Protein AF-A0A200JD62-F1 (afdb_monomer_lite)

Foldseek 3Di:
DPVVVVLVVLLVVCPDPQVVVVVQVQQCVVWVQACHPPTPQVDKDWPSVQFDADPVGWTKTWIDGPVHPQFIWIWTFHPPPVHTDTDGTDGHDVPPPPVVVVDDD

Secondary structure (DSSP, 8-state):
--HHHHHHHHHHHHTSHHHHHHHHHHHHHH-TTTTSTTSS---EEEEEEEEEE-TTSPEEEEEEETT-TT-EEEEEEE-TTSS-EE----BPS-TTTTHHHH---

Sequence (105 aa):
MDNKRFHDKMVNVVKSSQAKKEIELGLTDIDSKALTPEGIINSYEIDYGSIEHNPMGAIMFDVIINGNDKLIASFDLNKHSNTLEYGGIVLSENSSDLIDEVTYD

InterPro domains:
  IPR010738 Protein of unknown function DUF1310 [PF07006] (1-94)

pLDDT: mean 79.03, std 16.77, range [36.91, 96.0]

Radius of gyration: 14.55 Å; chains: 1; bounding box: 37×27×40 Å

Structure (mmCIF, N/CA/C/O backbone):
data_AF-A0A200JD62-F1
#
_entry.id   AF-A0A200JD62-F1
#
loop_
_atom_site.group_PDB
_atom_site.id
_atom_site.type_symbol
_atom_site.label_atom_id
_atom_site.label_alt_id
_atom_site.label_comp_id
_atom_site.label_asym_id
_atom_site.label_entity_id
_atom_site.label_seq_id
_atom_site.pdbx_PDB_ins_code
_atom_site.Cartn_x
_atom_site.Cartn_y
_atom_site.Cartn_z
_atom_site.occupancy
_atom_site.B_iso_or_equiv
_atom_site.auth_seq_id
_atom_site.auth_comp_id
_atom_site.auth_asym_id
_atom_site.auth_atom_id
_atom_site.pdbx_PDB_model_num
ATOM 1 N N . MET A 1 1 ? 12.856 -6.072 -24.010 1.00 56.19 1 MET A N 1
ATOM 2 C CA . MET A 1 1 ? 12.845 -6.238 -22.540 1.00 56.19 1 MET A CA 1
ATOM 3 C C . MET A 1 1 ? 11.731 -7.214 -22.229 1.00 56.19 1 MET A C 1
ATOM 5 O O . MET A 1 1 ? 10.631 -6.972 -22.696 1.00 56.19 1 MET A O 1
ATOM 9 N N . ASP A 1 2 ? 11.999 -8.314 -21.526 1.00 73.06 2 ASP A N 1
ATOM 10 C CA . ASP A 1 2 ? 10.930 -9.240 -21.133 1.00 73.06 2 ASP A CA 1
ATOM 11 C C . ASP A 1 2 ? 9.984 -8.536 -20.156 1.00 73.06 2 ASP A C 1
ATOM 13 O O . ASP A 1 2 ? 10.414 -8.152 -19.065 1.00 73.06 2 ASP A O 1
ATOM 17 N N . ASN A 1 3 ? 8.711 -8.374 -20.531 1.00 73.25 3 ASN A N 1
ATOM 18 C CA . ASN A 1 3 ? 7.685 -7.737 -19.691 1.00 73.25 3 ASN A CA 1
ATOM 19 C C . ASN A 1 3 ? 7.626 -8.361 -18.288 1.00 73.25 3 ASN A C 1
ATOM 21 O O . ASN A 1 3 ? 7.488 -7.650 -17.297 1.00 73.25 3 ASN A O 1
ATOM 25 N N . LYS A 1 4 ? 7.868 -9.674 -18.188 1.00 79.06 4 LYS A N 1
ATOM 26 C CA . LYS A 1 4 ? 7.980 -10.387 -16.911 1.00 79.06 4 LYS A CA 1
ATOM 27 C C . LYS A 1 4 ? 9.116 -9.855 -16.029 1.00 79.06 4 LYS A C 1
ATOM 29 O O . LYS A 1 4 ? 8.911 -9.585 -14.855 1.00 79.06 4 LYS A O 1
ATOM 34 N N . ARG A 1 5 ? 10.311 -9.642 -16.591 1.00 83.69 5 ARG A N 1
ATOM 35 C CA . ARG A 1 5 ? 11.468 -9.116 -15.842 1.00 83.69 5 ARG A CA 1
ATOM 36 C C . ARG A 1 5 ? 11.258 -7.661 -15.418 1.00 83.69 5 ARG A C 1
ATOM 38 O O . ARG A 1 5 ? 11.864 -7.220 -14.445 1.00 83.69 5 ARG A O 1
ATOM 45 N N . PHE A 1 6 ? 10.457 -6.907 -16.166 1.00 84.00 6 PHE A N 1
ATOM 46 C CA . PHE A 1 6 ? 10.077 -5.547 -15.799 1.00 84.00 6 PHE A CA 1
ATOM 47 C C . PHE A 1 6 ? 9.076 -5.543 -14.636 1.00 84.00 6 PHE A C 1
ATOM 49 O O . PHE A 1 6 ? 9.342 -4.895 -13.628 1.00 84.00 6 PHE A O 1
ATOM 56 N N . HIS A 1 7 ? 8.016 -6.351 -14.710 1.00 88.50 7 HIS A N 1
ATOM 57 C CA . HIS A 1 7 ? 7.058 -6.519 -13.615 1.00 88.50 7 HIS A CA 1
ATOM 58 C C . HIS A 1 7 ? 7.716 -7.062 -12.333 1.00 88.50 7 HIS A C 1
ATOM 60 O O . HIS A 1 7 ? 7.566 -6.463 -11.273 1.00 88.50 7 HIS A O 1
ATOM 66 N N . ASP A 1 8 ? 8.569 -8.090 -12.430 1.00 90.81 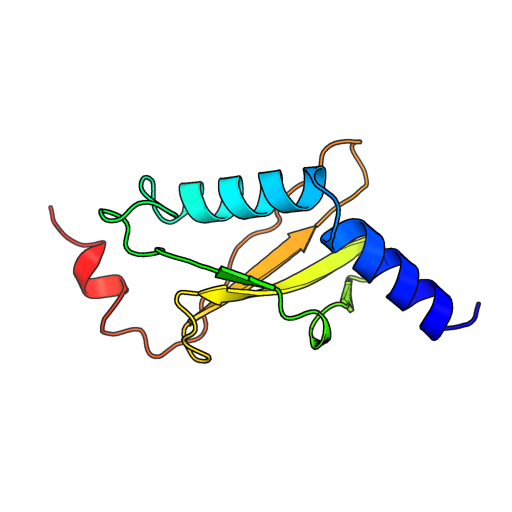8 ASP A N 1
ATOM 67 C CA . ASP A 1 8 ? 9.304 -8.644 -11.280 1.00 90.81 8 ASP A CA 1
ATOM 68 C C . ASP A 1 8 ? 10.155 -7.567 -10.563 1.00 90.81 8 ASP A C 1
ATOM 70 O O . ASP A 1 8 ? 10.339 -7.601 -9.345 1.00 90.81 8 ASP A O 1
ATOM 74 N N . LYS A 1 9 ? 10.680 -6.571 -11.292 1.00 89.75 9 LYS A N 1
ATOM 75 C CA . LYS A 1 9 ? 11.394 -5.436 -10.682 1.00 89.75 9 LYS A CA 1
ATOM 76 C C . LYS A 1 9 ? 10.455 -4.493 -9.938 1.00 89.75 9 LYS A C 1
ATOM 78 O O . LYS A 1 9 ? 10.836 -4.031 -8.867 1.00 89.75 9 LYS A O 1
ATOM 83 N N . MET A 1 10 ? 9.272 -4.214 -10.481 1.00 90.81 10 MET A N 1
ATOM 84 C CA . MET A 1 10 ? 8.274 -3.371 -9.815 1.00 90.81 10 MET A CA 1
ATOM 85 C C . MET A 1 10 ? 7.798 -4.018 -8.515 1.00 90.81 10 MET A C 1
ATOM 87 O O . MET A 1 10 ? 7.847 -3.382 -7.467 1.00 90.81 10 MET A O 1
ATOM 91 N N . VAL A 1 11 ? 7.496 -5.320 -8.546 1.00 93.00 11 VAL A N 1
ATOM 92 C CA . VAL A 1 11 ? 7.152 -6.107 -7.350 1.00 93.00 11 VAL A CA 1
ATOM 93 C C . VAL A 1 11 ? 8.233 -5.991 -6.273 1.00 93.00 11 VAL A C 1
ATOM 95 O O . VAL A 1 11 ? 7.926 -5.789 -5.102 1.00 93.00 11 VAL A O 1
ATOM 98 N N . ASN A 1 12 ? 9.513 -6.076 -6.645 1.00 92.12 12 ASN A N 1
ATOM 99 C CA . ASN A 1 12 ? 10.611 -5.926 -5.686 1.00 92.12 12 ASN A CA 1
ATOM 100 C C . ASN A 1 12 ? 10.708 -4.515 -5.083 1.00 92.12 12 ASN A C 1
ATOM 102 O O . ASN A 1 12 ? 11.113 -4.381 -3.931 1.00 92.12 12 ASN A O 1
ATOM 106 N N . VAL A 1 13 ? 10.345 -3.471 -5.835 1.00 90.44 13 VAL A N 1
ATOM 107 C CA . VAL A 1 13 ? 10.275 -2.098 -5.309 1.00 90.44 13 VAL A CA 1
ATOM 108 C C . VAL A 1 13 ? 9.140 -1.980 -4.295 1.00 90.44 13 VAL A C 1
ATOM 110 O O . VAL A 1 13 ? 9.377 -1.498 -3.189 1.00 90.44 13 VAL A O 1
ATOM 113 N N . VAL A 1 14 ? 7.950 -2.486 -4.624 1.00 91.69 14 VAL A N 1
ATOM 114 C CA . VAL A 1 14 ? 6.772 -2.453 -3.738 1.00 91.69 14 VAL A CA 1
ATOM 115 C C . VAL A 1 14 ? 7.001 -3.262 -2.452 1.00 91.69 14 VAL A C 1
ATOM 117 O O . VAL A 1 14 ? 6.580 -2.850 -1.379 1.00 91.69 14 VAL A O 1
ATOM 120 N N . LYS A 1 15 ? 7.772 -4.357 -2.512 1.00 93.50 15 LYS A N 1
ATOM 121 C CA . LYS A 1 15 ? 8.182 -5.147 -1.330 1.00 93.50 15 LYS A CA 1
ATOM 122 C C . LYS A 1 15 ? 9.241 -4.483 -0.445 1.00 93.50 15 LYS A C 1
ATOM 124 O O . LYS A 1 15 ? 9.598 -5.040 0.594 1.00 93.50 15 LYS A O 1
ATOM 129 N N . SER A 1 16 ? 9.819 -3.360 -0.862 1.00 91.75 16 SER A N 1
ATOM 130 C CA . SER A 1 16 ? 10.911 -2.734 -0.116 1.00 91.75 16 SER A CA 1
ATOM 131 C C . SER A 1 16 ? 10.425 -2.119 1.199 1.00 91.75 16 SER A C 1
ATOM 133 O O . SER A 1 16 ? 9.308 -1.615 1.295 1.00 91.75 16 SER A O 1
ATOM 135 N N . SER A 1 17 ? 11.295 -2.084 2.213 1.00 91.44 17 SER A N 1
ATOM 136 C CA . SER A 1 17 ? 10.981 -1.423 3.488 1.00 91.44 17 SER A CA 1
ATOM 137 C C . SER A 1 17 ? 10.675 0.068 3.325 1.00 91.44 17 SER A C 1
ATOM 139 O O . SER A 1 17 ? 9.914 0.618 4.113 1.00 91.44 17 SER A O 1
ATOM 141 N N . GLN A 1 18 ? 11.254 0.719 2.307 1.00 87.69 18 GLN A N 1
ATOM 142 C CA . GLN A 1 18 ? 10.929 2.108 1.998 1.00 87.69 18 GLN A CA 1
ATOM 143 C C . GLN A 1 18 ? 9.500 2.216 1.461 1.00 87.69 18 GLN A C 1
ATOM 145 O O . GLN A 1 18 ? 8.744 3.016 1.985 1.00 87.69 18 GLN A O 1
ATOM 150 N N . ALA A 1 19 ? 9.097 1.382 0.494 1.00 88.31 19 ALA A N 1
ATOM 151 C CA . ALA A 1 19 ? 7.723 1.390 -0.020 1.00 88.31 19 ALA A CA 1
ATOM 152 C C . ALA A 1 19 ? 6.704 1.106 1.086 1.00 88.31 19 ALA A C 1
ATOM 154 O O . ALA A 1 19 ? 5.718 1.824 1.202 1.00 88.31 19 ALA A O 1
ATOM 155 N N . LYS A 1 20 ? 6.999 0.139 1.963 1.00 92.44 20 LYS A N 1
ATOM 156 C CA . LYS A 1 20 ? 6.186 -0.129 3.153 1.00 92.44 20 LYS A CA 1
ATOM 157 C C . LYS A 1 20 ? 5.958 1.134 3.991 1.00 92.4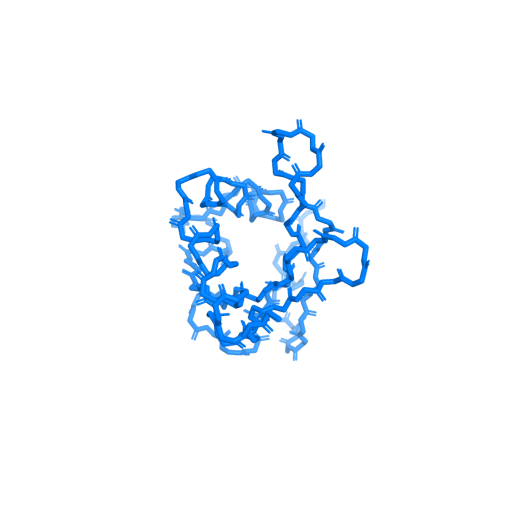4 20 LYS A C 1
ATOM 159 O O . LYS A 1 20 ? 4.824 1.434 4.333 1.00 92.44 20 LYS A O 1
ATOM 164 N N . LYS A 1 21 ? 7.021 1.883 4.297 1.00 90.88 21 LYS A N 1
ATOM 165 C CA . LYS A 1 21 ? 6.926 3.103 5.110 1.00 90.88 21 LYS A CA 1
ATOM 166 C C . LYS A 1 21 ? 6.002 4.150 4.480 1.00 90.88 21 LYS A C 1
ATOM 168 O O . LYS A 1 21 ? 5.248 4.792 5.193 1.00 90.88 21 LYS A O 1
ATOM 173 N N . GLU A 1 22 ? 6.065 4.322 3.168 1.00 88.56 22 GLU A N 1
ATOM 174 C CA . GLU A 1 22 ? 5.268 5.333 2.456 1.00 88.56 22 GLU A CA 1
ATOM 175 C C . GLU A 1 22 ? 3.807 4.925 2.333 1.00 88.56 22 GLU A C 1
ATOM 177 O O . GLU A 1 22 ? 2.928 5.773 2.422 1.00 88.56 22 GLU A O 1
ATOM 182 N N . ILE A 1 23 ? 3.541 3.622 2.191 1.00 90.44 23 ILE A N 1
ATOM 183 C CA . ILE A 1 23 ? 2.180 3.090 2.276 1.00 90.44 23 ILE A CA 1
ATOM 184 C C . ILE A 1 23 ? 1.600 3.416 3.654 1.00 90.44 23 ILE A C 1
ATOM 186 O O . ILE A 1 23 ? 0.525 3.993 3.742 1.00 90.44 23 ILE A O 1
ATOM 190 N N . GLU A 1 24 ? 2.328 3.114 4.731 1.00 92.56 24 GLU A N 1
ATOM 191 C CA . GLU A 1 24 ? 1.866 3.377 6.101 1.00 92.56 24 GLU A CA 1
ATOM 192 C C . GLU A 1 24 ? 1.685 4.878 6.382 1.00 92.56 24 GLU A C 1
ATOM 194 O O . GLU A 1 24 ? 0.728 5.257 7.056 1.00 92.56 24 GLU A O 1
ATOM 199 N N . LEU A 1 25 ? 2.543 5.739 5.822 1.00 89.44 25 LEU A N 1
ATOM 200 C CA . LEU A 1 25 ? 2.358 7.193 5.865 1.00 89.44 25 LEU A CA 1
ATOM 201 C C . LEU A 1 25 ? 1.083 7.619 5.126 1.00 89.44 25 LEU A C 1
ATOM 203 O O . LEU A 1 25 ? 0.263 8.313 5.715 1.00 89.44 25 LEU A O 1
ATOM 207 N N . GLY A 1 26 ? 0.863 7.143 3.897 1.00 86.25 26 GLY A N 1
ATOM 208 C CA . GLY A 1 26 ? -0.347 7.461 3.133 1.00 86.25 26 GLY A CA 1
ATOM 209 C C . GLY A 1 26 ? -1.636 6.959 3.794 1.00 86.25 26 GLY A C 1
ATOM 210 O O . GLY A 1 26 ? -2.656 7.638 3.749 1.00 86.25 26 GLY A O 1
ATOM 211 N N . LEU A 1 27 ? -1.597 5.805 4.471 1.00 88.75 27 LEU A N 1
ATOM 212 C CA . LEU A 1 27 ? -2.722 5.325 5.282 1.00 88.75 27 LEU A CA 1
ATOM 213 C C . LEU A 1 27 ? -2.950 6.208 6.517 1.00 88.75 27 LEU A C 1
ATOM 215 O O . LEU A 1 27 ? -4.097 6.485 6.855 1.00 88.75 27 LEU A O 1
ATOM 219 N N . THR A 1 28 ? -1.876 6.683 7.157 1.00 89.06 28 THR A N 1
ATOM 220 C CA . THR A 1 28 ? -1.960 7.590 8.316 1.00 89.06 28 THR A CA 1
ATOM 221 C C . THR A 1 28 ? -2.517 8.968 7.935 1.00 89.06 28 THR A C 1
ATOM 223 O O . THR A 1 28 ? -3.199 9.608 8.733 1.00 89.06 28 THR A O 1
ATOM 226 N N . ASP A 1 29 ? -2.266 9.422 6.706 1.00 85.38 29 ASP A N 1
ATOM 227 C CA . ASP A 1 29 ? -2.832 10.667 6.176 1.00 85.38 29 ASP A CA 1
ATOM 228 C C . ASP A 1 29 ? -4.357 10.575 5.958 1.00 85.38 29 ASP A C 1
ATOM 230 O O . ASP A 1 29 ? -5.042 11.596 6.013 1.00 85.38 29 ASP A O 1
ATOM 234 N N . ILE A 1 30 ? -4.903 9.368 5.747 1.00 81.75 30 ILE A N 1
ATOM 235 C CA . ILE A 1 30 ? -6.357 9.124 5.693 1.00 81.75 30 ILE A CA 1
ATOM 236 C C . ILE A 1 30 ? -6.937 8.992 7.097 1.00 81.75 30 ILE A C 1
ATOM 238 O O . ILE A 1 30 ? -7.962 9.588 7.421 1.00 81.75 30 ILE A O 1
ATOM 242 N N . ASP A 1 31 ? -6.291 8.171 7.914 1.00 85.44 31 ASP A N 1
ATOM 243 C CA . ASP A 1 31 ? -6.695 7.861 9.271 1.00 85.44 31 ASP A CA 1
ATOM 244 C C . ASP A 1 31 ? -5.488 8.062 10.179 1.00 85.44 31 ASP A C 1
ATOM 246 O O . ASP A 1 31 ? -4.577 7.242 10.214 1.00 85.44 31 ASP A O 1
ATOM 250 N N . SER A 1 32 ? -5.490 9.141 10.961 1.00 91.56 32 SER A N 1
ATOM 251 C CA . SER A 1 32 ? -4.379 9.473 11.869 1.00 91.56 32 SER A CA 1
ATOM 252 C C . SER A 1 32 ? -4.036 8.374 12.889 1.00 91.56 32 SER A C 1
ATOM 254 O O . SER A 1 32 ? -2.974 8.432 13.514 1.00 91.56 32 SER A O 1
ATOM 256 N N . LYS A 1 33 ? -4.927 7.392 13.078 1.00 93.69 33 LYS A N 1
ATOM 257 C CA . LYS A 1 33 ? -4.750 6.219 13.941 1.00 93.69 33 LYS A CA 1
ATOM 258 C C . LYS A 1 33 ? -4.652 4.917 13.141 1.00 93.69 33 LYS A C 1
ATOM 260 O O . LYS A 1 33 ? -4.833 3.839 13.704 1.00 93.69 33 LYS A O 1
ATOM 265 N N . ALA A 1 34 ? -4.348 4.993 11.847 1.00 92.00 34 ALA A N 1
ATOM 266 C CA . ALA A 1 34 ? -4.175 3.820 11.012 1.00 92.00 34 ALA A CA 1
ATOM 267 C C . ALA A 1 34 ? -3.168 2.851 11.647 1.00 92.00 34 ALA A C 1
ATOM 269 O O . ALA A 1 34 ? -2.136 3.236 12.201 1.00 92.00 34 ALA A O 1
ATOM 270 N N . LEU A 1 35 ? -3.464 1.564 11.517 1.00 95.50 35 LEU A N 1
ATOM 271 C CA . LEU A 1 35 ? -2.688 0.430 12.004 1.00 95.50 35 LEU A CA 1
ATOM 272 C C . LEU A 1 35 ? -2.612 0.350 13.535 1.00 95.50 35 LEU A C 1
ATOM 274 O O . LEU A 1 35 ? -1.752 -0.352 14.078 1.00 95.50 35 LEU A O 1
ATOM 278 N N . THR A 1 36 ? -3.533 1.020 14.233 1.00 94.50 36 THR A N 1
ATOM 279 C CA . THR A 1 36 ? -3.780 0.846 15.668 1.00 94.50 36 THR A CA 1
ATOM 280 C C . THR A 1 36 ? -5.210 0.356 15.917 1.00 94.50 36 THR A C 1
ATOM 282 O O . THR A 1 36 ? -6.068 0.524 15.053 1.00 94.50 36 THR A O 1
ATOM 285 N N . PRO A 1 37 ? -5.501 -0.240 17.092 1.00 92.19 37 PRO A N 1
ATOM 286 C CA . PRO A 1 37 ? -6.853 -0.694 17.437 1.00 92.19 37 PR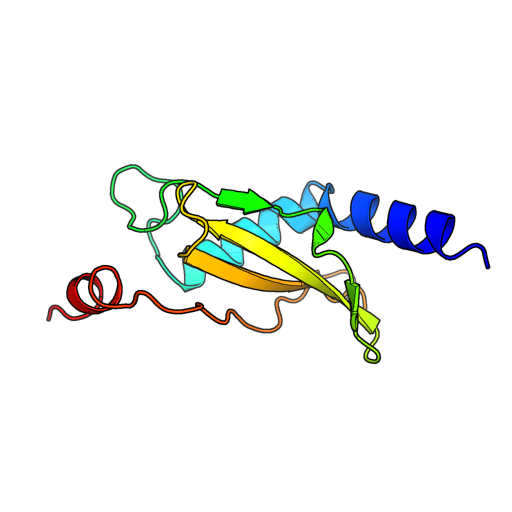O A CA 1
ATOM 287 C C . PRO A 1 37 ? -7.920 0.410 17.475 1.00 92.19 37 PRO A C 1
ATOM 289 O O . PRO A 1 37 ? -9.110 0.111 17.512 1.00 92.19 37 PRO A O 1
ATOM 292 N N . GLU A 1 38 ? -7.504 1.674 17.560 1.00 91.44 38 GLU A N 1
ATOM 293 C CA . GLU A 1 38 ? -8.378 2.846 17.592 1.00 91.44 38 GLU A CA 1
ATOM 294 C C . GLU A 1 38 ? -8.608 3.469 16.206 1.00 91.44 38 GLU A C 1
ATOM 296 O O . GLU A 1 38 ? -9.343 4.455 16.116 1.00 91.44 38 GLU A O 1
ATOM 301 N N . GLY A 1 39 ? -7.941 2.954 15.170 1.00 89.19 39 GLY A N 1
ATOM 302 C CA . GLY A 1 39 ? -8.093 3.388 13.788 1.00 89.19 39 GLY A CA 1
ATOM 303 C C . GLY A 1 39 ? -9.229 2.675 13.064 1.00 89.19 39 GLY A C 1
ATOM 304 O O . GLY A 1 39 ? -9.603 1.542 13.374 1.00 89.19 39 GLY A O 1
ATOM 305 N N . ILE A 1 40 ? -9.739 3.340 12.037 1.00 88.19 40 ILE A N 1
ATOM 306 C CA . ILE A 1 40 ? -10.645 2.772 11.041 1.00 88.19 40 ILE A CA 1
ATOM 307 C C . ILE A 1 40 ? -9.856 1.790 10.160 1.00 88.19 40 ILE A C 1
ATOM 309 O O . ILE A 1 40 ? -10.298 0.668 9.884 1.00 88.19 40 ILE A O 1
ATOM 313 N N . ILE A 1 41 ? -8.643 2.174 9.755 1.00 90.69 41 ILE A N 1
ATOM 314 C CA . ILE A 1 41 ? -7.711 1.332 9.000 1.00 90.69 41 ILE A CA 1
ATOM 315 C C . ILE A 1 41 ? -6.906 0.513 10.006 1.00 90.69 41 ILE A C 1
ATOM 317 O O . ILE A 1 41 ? -5.902 0.975 10.520 1.00 90.69 41 ILE A O 1
ATOM 321 N N . ASN A 1 42 ? -7.308 -0.719 10.296 1.00 93.44 42 ASN A N 1
ATOM 322 C CA . ASN A 1 42 ? -6.618 -1.583 11.260 1.00 93.44 42 ASN A CA 1
ATOM 323 C C . ASN A 1 42 ? -5.508 -2.419 10.607 1.00 93.44 42 ASN A C 1
ATOM 325 O O . ASN A 1 42 ? -4.506 -2.753 11.242 1.00 93.44 42 ASN A O 1
ATOM 329 N N . SER A 1 43 ? -5.683 -2.782 9.338 1.00 95.19 43 SER A N 1
ATOM 330 C CA . SER A 1 43 ? -4.710 -3.556 8.569 1.00 95.19 43 SER A CA 1
ATOM 331 C C . SER A 1 43 ? -4.807 -3.264 7.073 1.00 95.19 43 SER A C 1
ATOM 333 O O . SER A 1 43 ? -5.797 -2.713 6.591 1.00 95.19 43 SER A O 1
ATOM 335 N N . TYR A 1 44 ? -3.769 -3.652 6.332 1.00 95.31 44 TYR A N 1
ATOM 336 C CA . TYR A 1 44 ? -3.756 -3.604 4.875 1.00 95.31 44 TYR A CA 1
ATOM 337 C C . TYR A 1 44 ? -3.026 -4.815 4.291 1.00 95.31 44 TYR A C 1
ATOM 339 O O . TYR A 1 44 ? -2.135 -5.390 4.924 1.00 95.31 44 TYR A O 1
ATOM 347 N N . GLU A 1 45 ? -3.369 -5.163 3.058 1.00 96.00 45 GLU A N 1
ATOM 348 C CA . GLU A 1 45 ? -2.649 -6.125 2.227 1.00 96.00 45 GLU A CA 1
ATOM 349 C C . GLU A 1 45 ? -2.393 -5.519 0.849 1.00 96.00 45 GLU A C 1
ATOM 351 O O . GLU A 1 45 ? -3.274 -4.893 0.280 1.00 96.00 45 GLU A O 1
ATOM 356 N N . ILE A 1 46 ? -1.190 -5.690 0.301 1.00 95.06 46 ILE A N 1
ATOM 357 C CA . ILE A 1 46 ? -0.870 -5.210 -1.049 1.00 95.06 46 ILE A CA 1
ATOM 358 C C . ILE A 1 46 ? -1.361 -6.239 -2.068 1.00 95.06 46 ILE A C 1
ATOM 360 O O . ILE A 1 46 ? -0.912 -7.389 -2.035 1.00 95.06 46 ILE A O 1
ATOM 364 N N . ASP A 1 47 ? -2.187 -5.818 -3.026 1.00 94.50 47 ASP A N 1
ATOM 365 C CA . ASP A 1 47 ? -2.514 -6.645 -4.184 1.00 94.50 47 ASP A CA 1
ATOM 366 C C . ASP A 1 47 ? -1.369 -6.579 -5.203 1.00 94.50 47 ASP A C 1
ATOM 368 O O . ASP A 1 47 ? -1.315 -5.719 -6.079 1.00 94.50 47 ASP A O 1
ATOM 372 N N . TYR A 1 48 ? -0.430 -7.521 -5.124 1.00 93.31 48 TYR A N 1
ATOM 373 C CA . TYR A 1 48 ? 0.677 -7.597 -6.083 1.00 93.31 48 TYR A CA 1
ATOM 374 C C . TYR A 1 48 ? 0.221 -7.840 -7.532 1.00 93.31 48 TYR A C 1
ATOM 376 O O . TYR A 1 48 ? 0.998 -7.580 -8.454 1.00 93.31 48 TYR A O 1
ATOM 384 N N . GLY A 1 49 ? -0.996 -8.351 -7.741 1.00 93.00 49 GLY A N 1
ATOM 385 C CA . GLY A 1 49 ? -1.587 -8.545 -9.064 1.00 93.00 49 GLY A CA 1
ATOM 386 C C . GLY A 1 49 ? -1.972 -7.232 -9.743 1.00 93.00 49 GLY A C 1
ATOM 387 O O . GLY A 1 49 ? -1.910 -7.157 -10.967 1.00 93.00 49 GLY A O 1
ATOM 388 N N . SER A 1 50 ? -2.273 -6.196 -8.957 1.00 92.50 50 SER A N 1
ATOM 389 C CA . SER A 1 50 ? -2.597 -4.842 -9.429 1.00 92.50 50 SER A CA 1
ATOM 390 C C . SER A 1 50 ? -1.372 -4.005 -9.835 1.00 92.50 50 SER A C 1
ATOM 392 O O . SER A 1 50 ? -1.523 -2.876 -10.294 1.00 92.50 50 SER A O 1
ATOM 394 N N . ILE A 1 51 ? -0.145 -4.527 -9.662 1.00 93.12 51 ILE A N 1
ATOM 395 C CA . ILE A 1 51 ? 1.081 -3.756 -9.906 1.00 93.12 51 ILE A CA 1
ATOM 396 C C . ILE A 1 51 ? 1.253 -3.448 -11.392 1.00 93.12 51 ILE A C 1
ATOM 398 O O . ILE A 1 51 ? 1.626 -4.311 -12.201 1.00 93.12 51 ILE A O 1
ATOM 402 N N . GLU A 1 52 ? 1.115 -2.168 -11.717 1.00 91.31 52 GLU A N 1
ATOM 403 C CA . GLU A 1 52 ? 1.200 -1.643 -13.070 1.00 91.31 52 GLU A CA 1
ATOM 404 C C . GLU A 1 52 ? 2.140 -0.441 -13.167 1.00 91.31 52 GLU A C 1
ATOM 406 O O . GLU A 1 52 ? 2.435 0.257 -12.202 1.00 91.31 52 GLU A O 1
ATOM 411 N N . HIS A 1 53 ? 2.653 -0.203 -14.371 1.00 87.38 53 HIS A N 1
ATOM 412 C CA . HIS A 1 53 ? 3.480 0.963 -14.650 1.00 87.38 53 HIS A CA 1
ATOM 413 C C . HIS A 1 53 ? 2.612 2.082 -15.221 1.00 87.38 53 HIS A C 1
ATOM 415 O O . HIS A 1 53 ? 2.074 1.947 -16.322 1.00 87.38 53 HIS A O 1
ATOM 421 N N . ASN A 1 54 ? 2.547 3.213 -14.527 1.00 79.88 54 ASN A N 1
ATOM 422 C CA . ASN A 1 54 ? 1.946 4.431 -15.053 1.00 79.88 54 ASN A CA 1
ATOM 423 C C . ASN A 1 54 ? 2.843 4.990 -16.178 1.00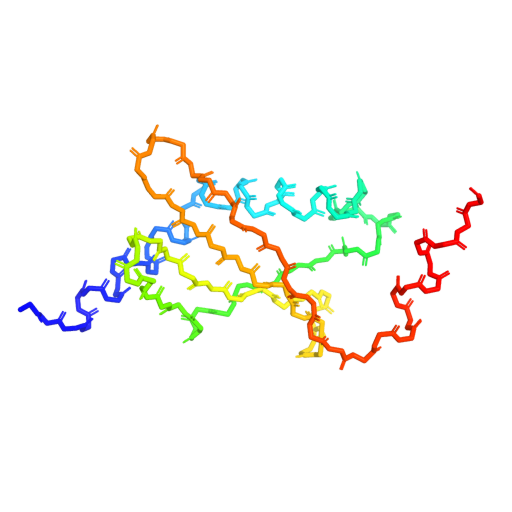 79.88 54 ASN A C 1
ATOM 425 O O . ASN A 1 54 ? 4.055 5.094 -15.979 1.00 79.88 54 ASN A O 1
ATOM 429 N N . PRO A 1 55 ? 2.308 5.400 -17.345 1.00 76.00 55 PRO A N 1
ATOM 430 C CA . PRO A 1 55 ? 3.070 6.082 -18.398 1.00 76.00 55 PRO A CA 1
ATOM 431 C C . PRO A 1 55 ? 3.964 7.244 -17.924 1.00 76.00 55 PRO A C 1
ATOM 433 O O . PRO A 1 55 ? 4.969 7.531 -18.573 1.00 76.00 55 PRO A O 1
ATOM 436 N N . MET A 1 56 ? 3.634 7.872 -16.788 1.00 75.06 56 MET A N 1
ATOM 437 C CA . MET A 1 56 ? 4.417 8.941 -16.149 1.00 75.06 56 MET A CA 1
ATOM 438 C C . MET A 1 56 ? 5.610 8.452 -15.302 1.00 75.06 56 MET A C 1
ATOM 440 O O . MET A 1 56 ? 6.329 9.272 -14.739 1.00 75.06 56 MET A O 1
ATOM 444 N N . GLY A 1 57 ? 5.852 7.139 -15.223 1.00 77.50 57 GLY A N 1
ATOM 445 C CA . GLY A 1 57 ? 6.999 6.541 -14.528 1.00 77.50 57 GLY A CA 1
ATOM 446 C C . GLY A 1 57 ? 6.726 6.067 -13.095 1.00 77.50 57 GLY A C 1
ATOM 447 O O . GLY A 1 57 ? 7.647 5.563 -12.445 1.00 77.50 57 GLY A O 1
ATOM 448 N N . ALA A 1 58 ? 5.488 6.202 -12.610 1.00 83.88 58 ALA A N 1
ATOM 449 C CA . ALA A 1 58 ? 5.055 5.675 -11.316 1.00 83.88 58 ALA A CA 1
ATOM 450 C C . ALA A 1 58 ? 4.767 4.166 -11.379 1.00 83.88 58 ALA A C 1
ATOM 452 O O . ALA A 1 58 ? 4.443 3.622 -12.439 1.00 83.88 58 ALA A O 1
ATOM 453 N N . ILE A 1 59 ? 4.847 3.498 -10.231 1.00 89.50 59 ILE A N 1
ATOM 454 C CA . ILE A 1 59 ? 4.314 2.147 -10.032 1.00 89.50 59 ILE A CA 1
ATOM 455 C C . ILE A 1 59 ? 2.961 2.294 -9.340 1.00 89.50 59 ILE A C 1
ATOM 457 O O . ILE A 1 59 ? 2.921 2.786 -8.218 1.00 89.50 59 ILE A O 1
ATOM 461 N N . MET A 1 60 ? 1.887 1.882 -10.002 1.00 90.19 60 MET A N 1
ATOM 462 C CA . MET A 1 60 ? 0.534 1.884 -9.448 1.00 90.19 60 MET A CA 1
ATOM 463 C C . MET A 1 60 ? 0.256 0.527 -8.815 1.00 90.19 60 MET A C 1
ATOM 465 O O . MET A 1 60 ? 0.673 -0.492 -9.373 1.00 90.19 60 MET A O 1
ATOM 469 N N . PHE A 1 61 ? -0.409 0.503 -7.669 1.00 91.75 61 PHE A N 1
ATOM 470 C CA . PHE A 1 61 ? -0.896 -0.722 -7.041 1.00 91.75 61 PHE A CA 1
ATOM 471 C C . PHE A 1 61 ? -2.001 -0.423 -6.036 1.00 91.75 61 PHE A C 1
ATOM 473 O O . PHE A 1 61 ? -2.067 0.662 -5.469 1.00 91.75 61 PHE A O 1
ATOM 480 N N . ASP A 1 62 ? -2.816 -1.424 -5.767 1.00 91.69 62 ASP A N 1
ATOM 481 C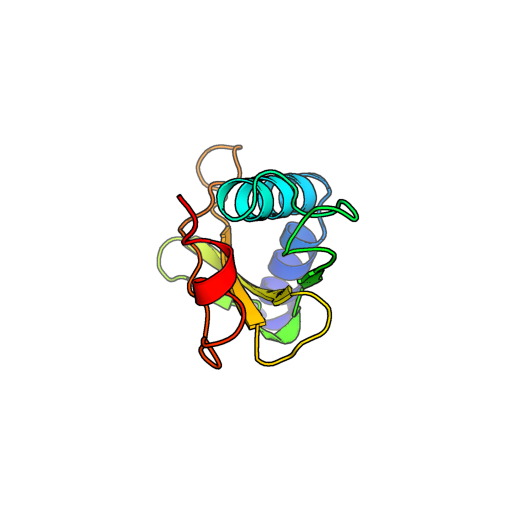 CA . ASP A 1 62 ? -3.894 -1.384 -4.799 1.00 91.69 62 ASP A CA 1
ATOM 482 C C . ASP A 1 62 ? -3.473 -2.021 -3.473 1.00 91.69 62 ASP A C 1
ATOM 484 O O . ASP A 1 62 ? -2.691 -2.981 -3.419 1.00 91.69 62 ASP A O 1
ATOM 488 N N . VAL A 1 63 ? -4.028 -1.493 -2.383 1.00 91.69 63 VAL A N 1
ATOM 489 C CA . VAL A 1 63 ? -4.022 -2.150 -1.078 1.00 91.69 63 VAL A CA 1
ATOM 490 C C . VAL A 1 63 ? -5.449 -2.409 -0.603 1.00 91.69 63 VAL A C 1
ATOM 492 O O . VAL A 1 63 ? -6.322 -1.550 -0.695 1.00 91.69 63 VAL A O 1
ATOM 495 N N . ILE A 1 64 ? -5.675 -3.608 -0.079 1.00 92.12 64 ILE A N 1
ATOM 496 C CA . ILE A 1 64 ? -6.937 -4.077 0.487 1.00 92.12 64 ILE A CA 1
ATOM 497 C C . ILE A 1 64 ? -6.940 -3.728 1.970 1.00 92.12 64 ILE A C 1
ATOM 499 O O . ILE A 1 64 ? -6.087 -4.201 2.723 1.00 92.12 64 ILE A O 1
ATOM 503 N N . ILE A 1 65 ? -7.900 -2.921 2.403 1.00 90.06 65 ILE A N 1
ATOM 504 C CA . ILE A 1 65 ? -8.017 -2.443 3.780 1.00 90.06 65 ILE A CA 1
ATOM 505 C C . ILE A 1 65 ? -8.837 -3.427 4.608 1.00 90.06 65 ILE A C 1
ATOM 507 O O . ILE A 1 65 ? -9.908 -3.869 4.195 1.00 90.06 65 ILE A O 1
ATOM 511 N N . ASN A 1 66 ? -8.350 -3.766 5.802 1.00 91.62 66 ASN A N 1
ATOM 512 C CA . ASN A 1 66 ? -9.027 -4.645 6.763 1.00 91.62 66 ASN A CA 1
ATOM 513 C C . ASN A 1 66 ? -9.438 -6.018 6.188 1.00 91.62 66 ASN A C 1
ATOM 515 O O . ASN A 1 66 ? -10.359 -6.655 6.697 1.00 91.62 66 ASN A O 1
ATOM 519 N N . GLY A 1 67 ? -8.782 -6.475 5.113 1.00 90.88 67 GLY A N 1
ATOM 520 C CA . GLY A 1 67 ? -9.159 -7.694 4.387 1.00 90.88 67 GLY A CA 1
ATOM 521 C C . GLY A 1 67 ? -10.514 -7.612 3.670 1.00 90.88 67 GLY A C 1
ATOM 522 O O . GLY A 1 67 ? -11.077 -8.647 3.318 1.00 90.88 67 GLY A O 1
ATOM 523 N N . ASN A 1 68 ? -11.057 -6.409 3.478 1.00 87.12 68 ASN A N 1
ATOM 524 C CA . ASN A 1 68 ? -12.310 -6.170 2.778 1.00 87.12 68 ASN A CA 1
ATOM 525 C C . ASN A 1 68 ? -12.017 -5.791 1.321 1.00 87.12 68 ASN A C 1
ATOM 527 O O . ASN A 1 68 ? -11.536 -4.697 1.046 1.00 87.12 68 ASN A O 1
ATOM 531 N N . ASP A 1 69 ? -12.345 -6.686 0.389 1.00 81.50 69 ASP A N 1
ATOM 532 C CA . ASP A 1 69 ? -12.125 -6.526 -1.057 1.00 81.50 69 ASP A CA 1
ATOM 533 C C . ASP A 1 69 ? -12.904 -5.361 -1.691 1.00 81.50 69 ASP A C 1
ATOM 535 O O . ASP A 1 69 ? -12.635 -4.979 -2.827 1.00 81.50 69 ASP A O 1
ATOM 539 N N . LYS A 1 70 ? -13.848 -4.768 -0.955 1.00 80.31 70 LYS A N 1
ATOM 540 C CA . LYS A 1 70 ? -14.557 -3.546 -1.347 1.00 80.31 70 LYS A CA 1
ATOM 541 C C . LYS A 1 70 ? -13.878 -2.280 -0.847 1.00 80.31 70 LYS A C 1
ATOM 543 O O . LYS A 1 70 ? -14.213 -1.209 -1.330 1.00 80.31 70 LYS A O 1
ATOM 548 N N . LEU A 1 71 ? -12.973 -2.382 0.124 1.00 82.81 71 LEU A N 1
ATOM 549 C CA . LEU A 1 71 ? -12.239 -1.253 0.684 1.00 82.81 71 LEU A CA 1
ATOM 550 C C . LEU A 1 71 ? -10.823 -1.271 0.130 1.00 82.81 71 LEU A C 1
ATOM 552 O O . LEU A 1 71 ? -9.902 -1.824 0.729 1.00 82.81 71 LEU A O 1
ATOM 556 N N . ILE A 1 72 ? -10.677 -0.677 -1.046 1.00 85.19 72 ILE A N 1
ATOM 557 C CA . ILE A 1 72 ? -9.410 -0.611 -1.763 1.00 85.19 72 ILE A CA 1
ATOM 558 C C . ILE A 1 72 ? -8.879 0.810 -1.683 1.00 85.19 72 ILE A C 1
ATOM 560 O O . ILE A 1 72 ? -9.631 1.756 -1.895 1.00 85.19 72 ILE A O 1
ATOM 564 N N . ALA A 1 73 ? -7.589 0.946 -1.399 1.00 85.38 73 ALA A N 1
ATOM 565 C CA . ALA A 1 73 ? -6.857 2.192 -1.523 1.00 85.38 73 ALA A CA 1
ATOM 566 C C . ALA A 1 73 ? -5.800 2.037 -2.623 1.00 85.38 73 ALA A C 1
ATOM 568 O O . ALA A 1 73 ? -4.882 1.228 -2.499 1.00 85.38 73 ALA A O 1
ATOM 569 N N . SER A 1 74 ? -5.931 2.798 -3.707 1.00 87.94 74 SER A N 1
ATOM 570 C CA . SER A 1 74 ? -4.933 2.811 -4.784 1.00 87.94 74 SER A CA 1
ATOM 571 C C . SER A 1 74 ? -3.750 3.711 -4.430 1.00 87.94 74 SER A C 1
ATOM 573 O O . SER A 1 74 ? -3.932 4.782 -3.860 1.00 87.94 74 SER A O 1
ATOM 575 N N . PHE A 1 75 ? -2.539 3.282 -4.769 1.00 86.00 75 PHE A N 1
ATOM 576 C CA . PHE A 1 75 ? -1.284 3.980 -4.513 1.00 86.00 75 PHE A CA 1
ATOM 577 C C . PHE A 1 75 ? -0.506 4.169 -5.810 1.00 86.00 75 PHE A C 1
ATOM 579 O O . PHE A 1 75 ? -0.263 3.216 -6.547 1.00 86.00 75 PHE A O 1
ATOM 586 N N . ASP A 1 76 ? -0.018 5.388 -6.017 1.00 87.12 76 ASP A N 1
ATOM 587 C CA . ASP A 1 76 ? 1.006 5.698 -7.010 1.00 87.12 76 ASP A CA 1
ATOM 588 C C . ASP A 1 76 ? 2.348 5.881 -6.314 1.00 87.12 76 ASP A C 1
ATOM 590 O O . ASP A 1 76 ? 2.481 6.734 -5.438 1.00 87.12 76 ASP A O 1
ATOM 594 N N . LEU A 1 77 ? 3.352 5.110 -6.724 1.00 83.25 77 LEU A N 1
ATOM 595 C CA . LEU A 1 77 ? 4.685 5.123 -6.140 1.00 83.25 77 LEU A CA 1
ATOM 596 C C . LEU A 1 77 ? 5.719 5.622 -7.151 1.00 83.25 77 LEU A C 1
ATOM 598 O O . LEU A 1 77 ? 6.158 4.891 -8.047 1.00 83.25 77 LEU A O 1
ATOM 602 N N . ASN A 1 78 ? 6.135 6.876 -6.995 1.00 78.56 78 ASN A N 1
ATOM 603 C CA . ASN A 1 78 ? 7.135 7.504 -7.858 1.00 78.56 78 ASN A CA 1
ATOM 604 C C . ASN A 1 78 ? 8.562 7.293 -7.349 1.00 78.56 78 ASN A C 1
ATOM 606 O O . ASN A 1 78 ? 8.842 7.429 -6.167 1.00 78.56 78 ASN A O 1
ATOM 610 N N . LYS A 1 79 ? 9.501 7.012 -8.261 1.00 68.56 79 LYS A N 1
ATOM 611 C CA . LYS A 1 79 ? 10.929 6.813 -7.936 1.00 68.56 79 LYS A CA 1
ATOM 612 C C . LYS A 1 79 ? 11.791 8.072 -8.141 1.00 68.56 79 LYS A C 1
ATOM 614 O O . LYS A 1 79 ? 12.968 8.080 -7.781 1.00 68.56 79 LYS A O 1
ATOM 619 N N . HIS A 1 80 ? 11.246 9.109 -8.779 1.00 59.31 80 HIS A N 1
ATOM 620 C CA . HIS A 1 80 ? 12.030 10.172 -9.418 1.00 59.31 80 HIS A CA 1
ATOM 621 C C . HIS A 1 80 ? 12.857 11.059 -8.470 1.00 59.31 80 HIS A C 1
ATOM 623 O O . HIS A 1 80 ? 13.812 11.679 -8.938 1.00 59.31 80 HIS A O 1
ATOM 629 N N . SER A 1 81 ? 12.581 11.077 -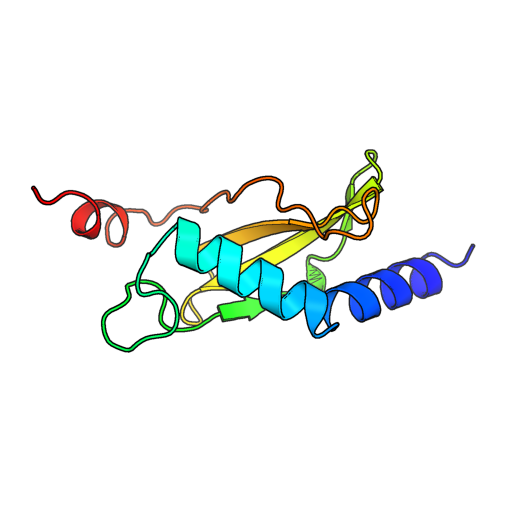7.167 1.00 52.34 81 SER A N 1
ATOM 630 C CA . SER A 1 81 ? 13.203 12.009 -6.218 1.00 52.34 81 SER A CA 1
ATOM 631 C C . SER A 1 81 ? 14.126 11.356 -5.174 1.00 52.34 81 SER A C 1
ATOM 633 O O . SER A 1 81 ? 14.553 12.033 -4.244 1.00 52.34 81 SER A O 1
ATOM 635 N N . ASN A 1 82 ? 14.459 10.055 -5.278 1.00 48.59 82 ASN A N 1
ATOM 636 C CA . ASN A 1 82 ? 15.003 9.236 -4.162 1.00 48.59 82 ASN A CA 1
ATOM 637 C C . ASN A 1 82 ? 14.098 9.201 -2.912 1.00 48.59 82 ASN A C 1
ATOM 639 O O . ASN A 1 82 ? 14.386 8.482 -1.957 1.00 48.59 82 ASN A O 1
ATOM 643 N N . THR A 1 83 ? 13.004 9.947 -2.943 1.00 48.97 83 THR A N 1
ATOM 644 C CA . THR A 1 83 ? 11.825 9.824 -2.117 1.00 48.97 83 THR A CA 1
ATOM 645 C C . THR A 1 83 ? 10.776 9.100 -2.937 1.00 48.97 83 THR A C 1
ATOM 647 O O . THR A 1 83 ? 10.700 9.225 -4.162 1.00 48.97 83 THR A O 1
ATOM 650 N N . LEU A 1 84 ? 10.031 8.259 -2.249 1.00 56.44 84 LEU A N 1
ATOM 651 C CA . LEU A 1 84 ? 8.884 7.583 -2.801 1.00 56.44 84 LEU A CA 1
ATOM 652 C C . LEU A 1 84 ? 7.704 8.527 -2.569 1.00 56.44 84 LEU A C 1
ATOM 654 O O . LEU A 1 84 ? 7.347 8.783 -1.428 1.00 56.44 84 LEU A O 1
ATOM 658 N N . GLU A 1 85 ? 7.182 9.124 -3.635 1.00 55.91 85 GLU A N 1
ATOM 659 C CA . GLU A 1 85 ? 6.063 10.067 -3.536 1.00 55.91 85 GLU A CA 1
ATOM 660 C C . GLU A 1 85 ? 4.752 9.349 -3.827 1.00 55.91 85 GLU A C 1
ATOM 662 O O . GLU A 1 85 ? 4.641 8.649 -4.837 1.00 55.91 85 GLU A O 1
ATOM 667 N N . TYR A 1 86 ? 3.797 9.559 -2.927 1.00 59.66 86 TYR A N 1
ATOM 668 C CA . TYR A 1 86 ? 2.437 9.051 -2.961 1.00 59.66 86 TYR A CA 1
ATOM 669 C C . TYR A 1 86 ? 1.524 9.997 -3.769 1.00 59.66 86 TYR A C 1
ATOM 671 O O . TYR A 1 86 ? 1.441 11.188 -3.469 1.00 59.66 86 TYR A O 1
ATOM 679 N N . GLY A 1 87 ? 0.876 9.481 -4.822 1.00 55.16 87 GLY A N 1
ATOM 680 C CA . GLY A 1 87 ? 0.090 10.281 -5.783 1.00 55.16 87 GLY A CA 1
ATOM 681 C C . GLY A 1 87 ? -1.400 10.486 -5.469 1.00 55.16 87 GLY A C 1
ATOM 682 O O . GLY A 1 87 ? -2.069 11.191 -6.223 1.00 55.16 87 GLY A O 1
ATOM 683 N N . GLY A 1 88 ? -1.917 9.923 -4.370 1.00 59.16 88 GLY A N 1
ATOM 684 C CA . GLY A 1 88 ? -3.332 10.004 -3.976 1.00 59.16 88 GLY A CA 1
ATOM 685 C C . GLY A 1 88 ? -3.989 8.628 -3.807 1.00 59.16 88 GLY A C 1
ATOM 686 O O . GLY A 1 88 ? -3.473 7.638 -4.311 1.00 59.16 88 GLY A O 1
ATOM 687 N N . ILE A 1 89 ? -5.104 8.572 -3.063 1.00 61.53 89 ILE A N 1
ATOM 688 C CA . ILE A 1 89 ? -5.893 7.363 -2.772 1.00 61.53 89 ILE A CA 1
ATOM 689 C C . ILE A 1 89 ? -7.279 7.574 -3.335 1.00 61.53 89 ILE A C 1
ATOM 691 O O . ILE A 1 89 ? -7.929 8.588 -3.078 1.00 61.53 89 ILE A O 1
ATOM 695 N N . VAL A 1 90 ? -7.728 6.578 -4.086 1.00 64.50 90 VAL A N 1
ATOM 696 C CA . VAL A 1 90 ? -9.114 6.442 -4.506 1.00 64.50 90 VAL A CA 1
ATOM 697 C C . VAL A 1 90 ? -9.700 5.275 -3.727 1.00 64.50 90 VAL A C 1
ATOM 699 O O . VAL A 1 90 ? -9.148 4.180 -3.768 1.00 64.50 90 VAL A O 1
ATOM 702 N N . LEU A 1 91 ? -10.795 5.528 -3.009 1.00 65.31 91 LEU A N 1
ATOM 703 C CA . LEU A 1 91 ? -11.567 4.496 -2.325 1.00 65.31 91 LEU A CA 1
ATOM 704 C C . LEU A 1 91 ? -12.714 4.054 -3.241 1.00 65.31 91 LEU A C 1
ATOM 706 O O . LEU A 1 91 ? -13.553 4.873 -3.617 1.00 65.31 91 LEU A O 1
ATOM 710 N N . SER A 1 92 ? -12.748 2.777 -3.631 1.00 61.62 92 SER A N 1
ATOM 711 C CA . SER A 1 92 ? -13.878 2.211 -4.382 1.00 61.62 92 SER A CA 1
ATOM 712 C C . SER A 1 92 ? -15.033 1.856 -3.438 1.00 61.62 92 SER A C 1
ATOM 714 O O . SER A 1 92 ? -14.811 1.319 -2.362 1.00 61.62 92 SER A O 1
ATOM 716 N N . GLU A 1 93 ? -16.273 2.157 -3.815 1.00 56.97 93 GLU A N 1
ATOM 717 C CA . GLU A 1 93 ? -17.416 2.220 -2.895 1.00 56.97 93 GLU A CA 1
ATOM 718 C C . GLU A 1 93 ? -18.024 0.868 -2.454 1.00 56.97 93 GLU A C 1
ATOM 720 O O . GLU A 1 93 ? -18.455 0.054 -3.270 1.00 56.97 93 GLU A O 1
ATOM 725 N N . ASN A 1 94 ? -18.209 0.703 -1.138 1.00 49.72 94 ASN A N 1
ATOM 726 C CA . ASN A 1 94 ? -19.523 0.489 -0.494 1.00 49.72 94 ASN A CA 1
ATOM 727 C C . ASN A 1 94 ? -19.611 1.461 0.707 1.00 49.72 94 ASN A C 1
ATOM 729 O O . ASN A 1 94 ? -19.683 1.072 1.869 1.00 49.72 94 ASN A O 1
ATOM 733 N N . SER A 1 95 ? -19.505 2.746 0.375 1.00 48.97 95 SER A N 1
ATOM 734 C CA . SER A 1 95 ? -19.137 3.921 1.179 1.00 48.97 95 SER A CA 1
ATOM 735 C C . SER A 1 95 ? -20.112 4.379 2.268 1.00 48.97 95 SER A C 1
ATOM 737 O O . SER A 1 95 ? -20.100 5.557 2.613 1.00 48.97 95 SER A O 1
ATOM 739 N N . SER A 1 96 ? -20.980 3.524 2.801 1.00 50.06 96 SER A N 1
ATOM 740 C CA . SER A 1 96 ? -21.844 3.942 3.916 1.00 50.06 96 SER A CA 1
ATOM 741 C C . SER A 1 96 ? -21.086 3.898 5.244 1.00 50.06 96 SER A C 1
ATOM 743 O O . SER A 1 96 ? -21.120 4.857 6.002 1.00 50.06 96 SER A O 1
ATOM 745 N N . ASP A 1 97 ? -20.301 2.846 5.479 1.00 50.31 97 ASP A N 1
ATOM 746 C CA . ASP A 1 97 ? -19.771 2.587 6.823 1.00 50.31 97 ASP A CA 1
ATOM 747 C C . ASP A 1 97 ? -18.499 3.391 7.165 1.00 50.31 97 ASP A C 1
ATOM 749 O O . ASP A 1 97 ? -18.236 3.633 8.335 1.00 50.31 97 ASP A O 1
ATOM 753 N N . LEU A 1 98 ? -17.711 3.834 6.171 1.00 51.09 98 LEU A N 1
ATOM 754 C CA . LEU A 1 98 ? -16.462 4.581 6.416 1.00 51.09 98 LEU A CA 1
ATOM 755 C C . LEU A 1 98 ? -16.639 6.107 6.437 1.00 51.09 98 LEU A C 1
ATOM 757 O O . LEU A 1 98 ? -15.865 6.801 7.088 1.00 51.09 98 LEU A O 1
ATOM 761 N N . ILE A 1 99 ? -17.623 6.647 5.709 1.00 51.50 99 ILE A N 1
ATOM 762 C CA . ILE A 1 99 ? -17.849 8.102 5.617 1.00 51.50 99 ILE A CA 1
ATOM 763 C C . ILE A 1 99 ? -18.677 8.604 6.814 1.00 51.50 99 ILE A C 1
ATOM 765 O O . ILE A 1 99 ? -18.451 9.719 7.288 1.00 51.50 99 ILE A O 1
ATOM 769 N N . ASP A 1 100 ? -19.557 7.767 7.372 1.00 49.12 100 ASP A N 1
ATOM 770 C CA . ASP A 1 100 ? -20.316 8.100 8.585 1.00 49.12 100 ASP A CA 1
ATOM 771 C C . ASP A 1 100 ? -19.422 8.210 9.843 1.00 49.12 100 ASP A C 1
ATOM 773 O O . ASP A 1 100 ? -19.791 8.898 10.793 1.00 49.12 100 ASP A O 1
ATOM 777 N N . GLU A 1 101 ? -18.224 7.607 9.856 1.00 48.19 101 GLU A N 1
ATOM 778 C CA . GLU A 1 101 ? -17.304 7.636 11.011 1.00 48.19 101 GLU A CA 1
ATOM 779 C C . GLU A 1 101 ? -16.296 8.803 10.976 1.00 48.19 101 GLU A C 1
ATOM 781 O O . GLU A 1 101 ? -15.819 9.247 12.020 1.00 48.19 101 GLU A O 1
ATOM 786 N N . VAL A 1 102 ? -16.014 9.367 9.795 1.00 46.91 102 VAL A N 1
ATOM 787 C CA . VAL A 1 102 ? -15.105 10.524 9.626 1.00 46.91 102 VAL A CA 1
ATOM 788 C C . VAL A 1 102 ? -15.850 11.866 9.775 1.00 46.91 102 VAL A C 1
ATOM 790 O O . VAL A 1 102 ? -15.227 12.926 9.838 1.00 46.91 102 VAL A O 1
ATOM 793 N N . THR A 1 103 ? -17.183 11.839 9.899 1.00 36.91 103 THR A N 1
ATOM 794 C CA . THR A 1 103 ? -18.038 13.035 9.993 1.00 36.91 103 THR A CA 1
ATOM 795 C C . THR A 1 103 ? -18.708 13.186 11.372 1.00 36.91 103 THR A C 1
ATOM 797 O O . THR A 1 103 ? -19.927 13.208 11.476 1.00 36.91 103 THR A O 1
ATOM 800 N N . TYR A 1 104 ? -17.915 13.318 12.438 1.00 38.12 104 TYR A N 1
ATOM 801 C CA . TYR A 1 104 ? -18.304 13.930 13.726 1.00 38.12 104 TYR A CA 1
ATOM 802 C C . TYR A 1 104 ? -17.047 14.666 14.238 1.00 38.12 104 TYR A C 1
ATOM 804 O O . TYR A 1 104 ? -16.010 14.028 14.396 1.00 38.12 104 TYR A O 1
ATOM 812 N N . ASP A 1 105 ? -16.978 15.987 14.424 1.00 37.22 105 ASP A N 1
ATOM 813 C CA . ASP A 1 105 ? -17.924 17.030 14.865 1.00 37.22 105 ASP A CA 1
ATOM 814 C C . ASP A 1 105 ? -17.590 18.365 14.148 1.00 37.22 105 ASP A C 1
ATOM 816 O O . ASP A 1 105 ? -16.378 18.624 13.932 1.00 37.22 105 ASP A O 1
#

Organism: NCBI:txid1834192